Protein AF-Q4N8Z1-F1 (afdb_monomer_lite)

Radius of gyration: 32.5 Å; chains: 1; bounding box: 56×82×86 Å

Organism: Theileria parva (NCBI:txid5875)

Foldseek 3Di:
DDDDDPDDPPPPPDDPDPPVPDPQDWQADDPVNPDPDDDDDDDDPVVNVVSRVPRDRHPDDDDDDDPVVDPVVVCCVPPVVVVVCVVCVVCVCVPCVVVVVVVVVVVVVVVVVVVVCVVVPPD

Sequence (123 aa):
MMIGRNVRFFSVMGRDTADLSSKILKRITPKFTQKPLGSYPFPPEHEMVWKNRRTVLGGYFQQSISPFQLKFVYPVIHQAPARMWAKLSQAFWWVIWPTLMAYVGFLTIKKLDKKYIKRHNYF

InterPro domains:
  IPR036642 Cytochrome b-c1 complex subunit 8 superfamily [SSF81508] (59-120)

Structure (mmCIF, N/CA/C/O backbone):
data_AF-Q4N8Z1-F1
#
_entry.id   AF-Q4N8Z1-F1
#
loop_
_atom_site.group_PDB
_atom_site.id
_atom_site.type_symbol
_atom_site.label_atom_id
_atom_site.label_alt_id
_atom_site.label_comp_id
_atom_site.label_asym_id
_atom_site.label_entity_id
_atom_site.label_seq_id
_atom_site.pdbx_PDB_ins_code
_atom_site.Cartn_x
_atom_site.Cartn_y
_atom_site.Cartn_z
_atom_site.occupancy
_atom_site.B_iso_or_equiv
_atom_site.auth_seq_id
_atom_site.auth_comp_id
_atom_site.auth_asym_id
_atom_site.auth_atom_id
_atom_site.pdbx_PDB_model_num
ATOM 1 N N . MET A 1 1 ? -9.995 52.472 -36.189 1.00 37.78 1 MET A N 1
ATOM 2 C CA . MET A 1 1 ? -9.936 51.919 -34.818 1.00 37.78 1 MET A CA 1
ATOM 3 C C . MET A 1 1 ? -9.479 50.465 -34.918 1.00 37.78 1 MET A C 1
ATOM 5 O O . MET A 1 1 ? -10.282 49.595 -35.217 1.00 37.78 1 MET A O 1
ATOM 9 N N . MET A 1 2 ? -8.168 50.225 -34.827 1.00 38.78 2 MET A N 1
ATOM 10 C CA . MET A 1 2 ? -7.561 48.892 -34.945 1.00 38.78 2 MET A CA 1
ATOM 11 C C . MET A 1 2 ? -7.499 48.240 -33.562 1.00 38.78 2 MET A C 1
ATOM 13 O O . MET A 1 2 ? -6.793 48.727 -32.685 1.00 38.78 2 MET A O 1
ATOM 17 N N . ILE A 1 3 ? -8.227 47.140 -33.370 1.00 43.94 3 ILE A N 1
ATOM 18 C CA . ILE A 1 3 ? -8.103 46.291 -32.181 1.00 43.94 3 ILE A CA 1
ATOM 19 C C . ILE A 1 3 ? -7.122 45.172 -32.534 1.00 43.94 3 ILE A C 1
ATOM 21 O O . ILE A 1 3 ? -7.462 44.224 -33.242 1.00 43.94 3 ILE A O 1
ATOM 25 N N . GLY A 1 4 ? -5.878 45.321 -32.078 1.00 45.16 4 GLY A N 1
ATOM 26 C CA . GLY A 1 4 ? -4.831 44.316 -32.220 1.00 45.16 4 GLY A CA 1
ATOM 27 C C . GLY A 1 4 ? -5.178 43.047 -31.441 1.00 45.16 4 GLY A C 1
ATOM 28 O O . GLY A 1 4 ? -5.265 43.058 -30.214 1.00 45.16 4 GLY A O 1
ATOM 29 N N . ARG A 1 5 ? -5.363 41.931 -32.151 1.00 47.66 5 ARG A N 1
ATOM 30 C CA . ARG A 1 5 ? -5.401 40.596 -31.546 1.00 47.66 5 ARG A CA 1
ATOM 31 C C . ARG A 1 5 ? -3.966 40.143 -31.282 1.00 47.66 5 ARG A C 1
ATOM 33 O O . ARG A 1 5 ? -3.304 39.627 -32.175 1.00 47.66 5 ARG A O 1
ATOM 40 N N . ASN A 1 6 ? -3.512 40.301 -30.041 1.00 52.81 6 ASN A N 1
ATOM 41 C CA . ASN A 1 6 ? -2.349 39.588 -29.514 1.00 52.81 6 ASN A CA 1
ATOM 42 C C . ASN A 1 6 ? -2.670 38.087 -29.459 1.00 52.81 6 ASN A C 1
ATOM 44 O O . ASN A 1 6 ? -3.225 37.577 -28.481 1.00 52.81 6 ASN A O 1
ATOM 48 N N . VAL A 1 7 ? -2.363 37.377 -30.545 1.00 52.38 7 VAL A N 1
ATOM 49 C CA . VAL A 1 7 ? -2.443 35.919 -30.597 1.00 52.38 7 VAL A CA 1
ATOM 50 C C . VAL A 1 7 ? -1.248 35.356 -29.831 1.00 52.38 7 VAL A C 1
ATOM 52 O O . VAL A 1 7 ? -0.091 35.550 -30.183 1.00 52.38 7 VAL A O 1
ATOM 55 N N . ARG A 1 8 ? -1.586 34.693 -28.728 1.00 48.84 8 ARG A N 1
ATOM 56 C CA . ARG A 1 8 ? -0.750 33.935 -27.793 1.00 48.84 8 ARG A CA 1
ATOM 57 C C . ARG A 1 8 ? 0.413 33.196 -28.479 1.00 48.84 8 ARG A C 1
ATOM 59 O O . ARG A 1 8 ? 0.256 32.063 -28.927 1.00 48.84 8 ARG A O 1
ATOM 66 N N . PHE A 1 9 ? 1.603 33.792 -28.441 1.00 49.66 9 PHE A N 1
ATOM 67 C CA . PHE A 1 9 ? 2.864 33.164 -28.865 1.00 49.66 9 PHE A CA 1
ATOM 68 C C . PHE A 1 9 ? 3.279 31.977 -27.964 1.00 49.66 9 PHE A C 1
ATOM 70 O O . PHE A 1 9 ? 4.107 31.154 -28.332 1.00 49.66 9 PHE A O 1
ATOM 77 N N . PHE A 1 10 ? 2.659 31.838 -26.787 1.00 43.69 10 PHE A N 1
ATOM 78 C CA . PHE A 1 10 ? 3.006 30.826 -25.782 1.00 43.69 10 PHE A CA 1
ATOM 79 C C . PHE A 1 10 ? 2.402 29.427 -26.001 1.00 43.69 10 PHE A C 1
ATOM 81 O O . PHE A 1 10 ? 2.609 28.553 -25.165 1.00 43.69 10 PHE A O 1
ATOM 88 N N . SER A 1 11 ? 1.676 29.165 -27.097 1.00 44.56 11 SER A N 1
ATOM 89 C CA . SER A 1 11 ? 1.116 27.817 -27.343 1.00 44.56 11 SER A CA 1
ATOM 90 C C . SER A 1 11 ? 2.048 26.851 -28.091 1.00 44.56 11 SER A C 1
ATOM 92 O O . SER A 1 11 ? 1.722 25.676 -28.221 1.00 44.56 11 SER A O 1
ATOM 94 N N . VAL A 1 12 ? 3.238 27.295 -28.511 1.00 46.84 12 VAL A N 1
ATOM 95 C CA . VAL A 1 12 ? 4.175 26.486 -29.323 1.00 46.84 12 VAL A CA 1
ATOM 96 C C . VAL A 1 12 ? 4.989 25.471 -28.492 1.00 46.84 12 VAL A C 1
ATOM 98 O O . VAL A 1 12 ? 5.738 24.676 -29.041 1.00 46.84 12 VAL A O 1
ATOM 101 N N . MET A 1 13 ? 4.803 25.414 -27.166 1.00 45.00 13 MET A N 1
ATOM 102 C CA . MET A 1 13 ? 5.354 24.340 -26.315 1.00 45.00 13 MET A CA 1
ATOM 103 C C . MET A 1 13 ? 4.299 23.324 -25.842 1.00 45.00 13 MET A C 1
ATOM 105 O O . MET A 1 13 ? 4.518 22.583 -24.882 1.00 45.00 13 MET A O 1
ATOM 109 N N . GLY A 1 14 ? 3.138 23.272 -26.496 1.00 41.12 14 GLY A N 1
ATOM 110 C CA . GLY A 1 14 ? 2.216 22.150 -26.358 1.00 41.12 14 GLY A CA 1
ATOM 111 C C . GLY A 1 14 ? 2.699 20.999 -27.234 1.00 41.12 14 GLY A C 1
ATOM 112 O O . GLY A 1 14 ? 2.697 21.135 -28.449 1.00 41.12 14 GLY A O 1
ATOM 113 N N . ARG A 1 15 ? 3.135 19.899 -26.607 1.00 45.94 15 ARG A N 1
ATOM 114 C CA . ARG A 1 15 ? 3.521 18.629 -27.248 1.00 45.94 15 ARG A CA 1
ATOM 115 C C . ARG A 1 15 ? 2.672 18.314 -28.482 1.00 45.94 15 ARG A C 1
ATOM 117 O O . ARG A 1 15 ? 1.448 18.423 -28.416 1.00 45.94 15 ARG A O 1
ATOM 124 N N . ASP A 1 16 ? 3.346 17.861 -29.534 1.00 42.91 16 ASP A N 1
ATOM 125 C CA . ASP A 1 16 ? 2.762 17.301 -30.748 1.00 42.91 16 ASP A CA 1
ATOM 126 C C . ASP A 1 16 ? 1.492 16.488 -30.446 1.00 42.91 16 ASP A C 1
ATOM 128 O O . ASP A 1 16 ? 1.509 15.485 -29.730 1.00 42.91 16 ASP A O 1
ATOM 132 N N . THR A 1 17 ? 0.374 17.008 -30.951 1.00 44.81 17 THR A N 1
ATOM 133 C CA . THR A 1 17 ? -0.736 16.243 -31.528 1.00 44.81 17 THR A CA 1
ATOM 134 C C . THR A 1 17 ? -1.123 14.946 -30.803 1.00 44.81 17 THR A C 1
ATOM 136 O O . THR A 1 17 ? -0.915 13.834 -31.284 1.00 44.81 17 THR A O 1
ATOM 139 N N . ALA A 1 18 ? -1.873 15.070 -29.706 1.00 50.06 18 ALA A N 1
ATOM 140 C CA . ALA A 1 18 ? -2.859 14.043 -29.368 1.00 50.06 18 ALA A CA 1
ATOM 141 C C . ALA A 1 18 ? -4.039 14.157 -30.353 1.00 50.06 18 ALA A C 1
ATOM 143 O O . ALA A 1 18 ? -5.110 14.655 -30.009 1.00 50.06 18 ALA A O 1
ATOM 144 N N . ASP A 1 19 ? -3.820 13.758 -31.607 1.00 51.06 19 ASP A N 1
ATOM 145 C CA . ASP A 1 19 ? -4.892 13.598 -32.582 1.00 51.06 19 ASP A CA 1
ATOM 146 C C . ASP A 1 19 ? -5.803 12.455 -32.106 1.00 51.06 19 ASP A C 1
ATOM 148 O O . ASP A 1 19 ? -5.473 11.272 -32.231 1.00 51.06 19 ASP A O 1
ATOM 152 N N . LEU A 1 20 ? -6.940 12.811 -31.502 1.00 53.38 20 LEU A N 1
ATOM 153 C CA . LEU A 1 20 ? -7.945 11.878 -30.977 1.00 53.38 20 LEU A CA 1
ATOM 154 C C . LEU A 1 20 ? -8.559 10.994 -32.079 1.00 53.38 20 LEU A C 1
ATOM 156 O O . LEU A 1 20 ? -9.195 9.987 -31.763 1.00 53.38 20 LEU A O 1
ATOM 160 N N . SER A 1 21 ? -8.365 11.347 -33.357 1.00 54.34 21 SER A N 1
ATOM 161 C CA . SER A 1 21 ? -8.792 10.554 -34.513 1.00 54.34 21 SER A CA 1
ATOM 162 C C . SER A 1 21 ? -7.719 9.579 -35.013 1.00 54.34 21 SER A C 1
ATOM 164 O O . SER A 1 21 ? -8.015 8.720 -35.855 1.00 54.34 21 SER A O 1
ATOM 166 N N . SER A 1 22 ? -6.480 9.667 -34.520 1.00 57.12 22 SER A N 1
ATOM 167 C CA . SER A 1 22 ? -5.424 8.747 -34.932 1.00 57.12 22 SER A CA 1
ATOM 168 C C . SER A 1 22 ? -5.726 7.345 -34.385 1.00 57.12 22 SER A C 1
ATOM 170 O O . SER A 1 22 ? -5.637 7.056 -33.190 1.00 57.12 22 SER A O 1
ATOM 172 N N . LYS A 1 23 ? -6.128 6.426 -35.273 1.00 59.94 23 LYS A N 1
ATOM 173 C CA . LYS A 1 23 ? -6.199 4.997 -34.949 1.00 59.94 23 LYS A CA 1
ATOM 174 C C . LYS A 1 23 ? -4.774 4.496 -34.780 1.00 59.94 23 LYS A C 1
ATOM 176 O O . LYS A 1 23 ? -4.161 4.003 -35.724 1.00 59.94 23 LYS A O 1
ATOM 181 N N . ILE A 1 24 ? -4.253 4.624 -33.568 1.00 58.84 24 ILE A N 1
ATOM 182 C CA . ILE A 1 24 ? -2.989 4.021 -33.179 1.00 58.84 24 ILE A CA 1
ATOM 183 C C . ILE A 1 24 ? -3.074 2.523 -33.503 1.00 58.84 24 ILE A C 1
ATOM 185 O O . ILE A 1 24 ? -3.899 1.796 -32.939 1.00 58.84 24 ILE A O 1
ATOM 189 N N . LEU A 1 25 ? -2.245 2.075 -34.449 1.00 58.66 25 LEU A N 1
ATOM 190 C CA . LEU A 1 25 ? -2.181 0.682 -34.878 1.00 58.66 25 LEU A CA 1
ATOM 191 C C . LEU A 1 25 ? -1.881 -0.194 -33.659 1.00 58.66 25 LEU A C 1
ATOM 193 O O . LEU A 1 25 ? -0.800 -0.142 -33.071 1.00 58.66 25 LEU A O 1
ATOM 197 N N . LYS A 1 26 ? -2.866 -0.997 -33.255 1.00 60.25 26 LYS A N 1
ATOM 198 C CA . LYS A 1 26 ? -2.677 -1.991 -32.202 1.00 60.25 26 LYS A CA 1
ATOM 199 C C . LYS A 1 26 ? -1.817 -3.109 -32.778 1.00 60.25 26 LYS A C 1
ATOM 201 O O . LYS A 1 26 ? -2.165 -3.682 -33.807 1.00 60.25 26 LYS A O 1
ATOM 206 N N . ARG A 1 27 ? -0.728 -3.463 -32.096 1.00 61.41 27 ARG A N 1
ATOM 207 C CA . ARG A 1 27 ? 0.104 -4.628 -32.438 1.00 61.41 27 ARG A CA 1
ATOM 208 C C . ARG A 1 27 ? -0.596 -5.925 -32.005 1.00 61.41 27 ARG A C 1
ATOM 210 O O . ARG A 1 27 ? -0.107 -6.642 -31.141 1.00 61.41 27 ARG A O 1
ATOM 217 N N . ILE A 1 28 ? -1.782 -6.181 -32.552 1.00 64.56 28 ILE A N 1
ATOM 218 C CA . ILE A 1 28 ? -2.590 -7.375 -32.282 1.00 64.56 28 ILE A CA 1
ATOM 219 C C . ILE A 1 28 ? -2.693 -8.167 -33.578 1.00 64.56 28 ILE A C 1
ATOM 221 O O . ILE A 1 28 ? -3.004 -7.604 -34.627 1.00 64.56 28 ILE A O 1
ATOM 225 N N . THR A 1 29 ? -2.466 -9.476 -33.497 1.00 65.31 29 THR A N 1
ATOM 226 C CA . THR A 1 29 ? -2.722 -10.372 -34.629 1.00 65.31 29 THR A CA 1
ATOM 227 C C . THR A 1 29 ? -4.233 -10.437 -34.846 1.00 65.31 29 THR A C 1
ATOM 229 O O . THR A 1 29 ? -4.941 -10.842 -33.919 1.00 65.31 29 THR A O 1
ATOM 232 N N . PRO A 1 30 ? -4.772 -10.029 -36.004 1.00 66.94 30 PRO A N 1
ATOM 233 C CA . PRO A 1 30 ? -6.213 -9.948 -36.175 1.00 66.94 30 PRO A CA 1
ATOM 234 C C . PRO A 1 30 ? -6.856 -11.345 -36.188 1.00 66.94 30 PRO A C 1
ATOM 236 O O . PRO A 1 30 ? -6.230 -12.336 -36.559 1.00 66.94 30 PRO A O 1
ATOM 239 N N . LYS A 1 31 ? -8.123 -11.429 -35.757 1.00 64.56 31 LYS A N 1
ATOM 240 C CA . LYS A 1 31 ? -8.836 -12.698 -35.497 1.00 64.56 31 LYS A CA 1
ATOM 241 C C . LYS A 1 31 ? -8.895 -13.628 -36.718 1.00 64.56 31 LYS A C 1
ATOM 243 O O . LYS A 1 31 ? -8.885 -14.837 -36.555 1.00 64.56 31 LYS A O 1
ATOM 248 N N . PHE A 1 32 ? -8.891 -13.079 -37.932 1.00 66.12 32 PHE A N 1
ATOM 249 C CA . PHE A 1 32 ? -8.890 -13.861 -39.174 1.00 66.12 32 PHE A CA 1
ATOM 250 C C . PHE A 1 32 ? -7.550 -14.563 -39.466 1.00 66.12 32 PHE A C 1
ATOM 252 O O . PHE A 1 32 ? -7.515 -15.525 -40.227 1.00 66.12 32 PHE A O 1
ATOM 259 N N . THR A 1 33 ? -6.444 -14.094 -38.876 1.00 64.00 33 THR A N 1
ATOM 260 C CA . THR A 1 33 ? -5.114 -14.726 -38.979 1.00 64.00 33 THR A CA 1
ATOM 261 C C . THR A 1 33 ? -4.887 -15.757 -37.870 1.00 64.00 33 THR A C 1
ATOM 263 O O . THR A 1 33 ? -3.972 -16.569 -37.958 1.00 64.00 33 THR A O 1
ATOM 266 N N . GLN A 1 34 ? -5.727 -15.744 -36.830 1.00 64.56 34 GLN A N 1
ATOM 267 C CA . GLN A 1 34 ? -5.734 -16.725 -35.746 1.00 64.56 34 GLN A CA 1
ATOM 268 C C . GLN A 1 34 ? -6.492 -17.977 -36.220 1.00 64.56 34 GLN A C 1
ATOM 270 O O . GLN A 1 34 ? -7.657 -18.170 -35.883 1.00 64.56 34 GLN A O 1
ATOM 275 N N . LYS A 1 35 ? -5.866 -18.797 -37.072 1.00 60.88 35 LYS A N 1
ATOM 276 C CA . LYS A 1 35 ? -6.425 -20.101 -37.461 1.00 60.88 35 LYS A CA 1
ATOM 277 C C . LYS A 1 35 ? -6.137 -21.121 -36.347 1.00 60.88 35 LYS A C 1
ATOM 279 O O . LYS A 1 35 ? -4.960 -21.341 -36.074 1.00 60.88 35 LYS A O 1
ATOM 284 N N . PRO A 1 36 ? -7.144 -21.763 -35.731 1.00 62.75 36 PRO A N 1
ATOM 285 C CA . PRO A 1 36 ? -6.913 -22.940 -34.903 1.00 62.75 36 PRO A CA 1
ATOM 286 C C . PRO A 1 36 ? -6.762 -24.137 -35.839 1.00 62.75 36 PRO A C 1
ATOM 288 O O . PRO A 1 36 ? -7.752 -24.602 -36.403 1.00 62.75 36 PRO A O 1
ATOM 291 N N . LEU A 1 37 ? -5.538 -24.598 -36.085 1.00 55.06 37 LEU A N 1
ATOM 292 C CA . LEU A 1 37 ? -5.332 -25.787 -36.908 1.00 55.06 37 LEU A CA 1
ATOM 293 C C . LEU A 1 37 ? -4.245 -26.672 -36.311 1.00 55.06 37 LEU A C 1
ATOM 295 O O . LEU A 1 37 ? -3.109 -26.251 -36.107 1.00 55.06 37 LEU A O 1
ATOM 299 N N . GLY A 1 38 ? -4.654 -27.910 -36.036 1.00 62.44 38 GLY A N 1
ATOM 300 C CA . GLY A 1 38 ? -3.779 -29.002 -35.663 1.00 62.44 38 GLY A CA 1
ATOM 301 C C . GLY A 1 38 ? -2.760 -29.324 -36.756 1.00 62.44 38 GLY A C 1
ATOM 302 O O . GLY A 1 38 ? -3.028 -29.177 -37.948 1.00 62.44 38 GLY A O 1
ATOM 303 N N . SER A 1 39 ? -1.626 -29.828 -36.268 1.00 61.81 39 SER A N 1
ATOM 304 C CA . SER A 1 39 ? -0.421 -30.318 -36.950 1.00 61.81 39 SER A CA 1
ATOM 305 C C . SER A 1 39 ? 0.736 -29.315 -37.132 1.00 61.81 39 SER A C 1
ATOM 307 O O . SER A 1 39 ? 0.607 -28.217 -37.660 1.00 61.81 39 SER A O 1
ATOM 309 N N . TYR A 1 40 ? 1.881 -29.773 -36.617 1.00 49.00 40 TYR A N 1
ATOM 310 C CA . TYR A 1 40 ? 3.204 -29.167 -36.399 1.00 49.00 40 TYR A CA 1
ATOM 311 C C . TYR A 1 40 ? 3.972 -28.830 -37.704 1.00 49.00 40 TYR A C 1
ATOM 313 O O . TYR A 1 40 ? 3.660 -29.441 -38.726 1.00 49.00 40 TYR A O 1
ATOM 321 N N . PRO A 1 41 ? 5.008 -27.952 -37.716 1.00 56.00 41 PRO A N 1
ATOM 322 C CA . PRO A 1 41 ? 5.557 -27.113 -36.649 1.00 56.00 41 PRO A CA 1
ATOM 323 C C . PRO A 1 41 ? 5.122 -25.655 -36.839 1.00 56.00 41 PRO A C 1
ATOM 325 O O . PRO A 1 41 ? 5.747 -24.894 -37.574 1.00 56.00 41 PRO A O 1
ATOM 328 N N . PHE A 1 42 ? 4.048 -25.245 -36.170 1.00 55.22 42 PHE A N 1
ATOM 329 C CA . PHE A 1 42 ? 3.656 -23.837 -36.099 1.00 55.22 42 PHE A CA 1
ATOM 330 C C . PHE A 1 42 ? 3.602 -23.396 -34.630 1.00 55.22 42 PHE A C 1
ATOM 332 O O . PHE A 1 42 ? 3.275 -24.217 -33.768 1.00 55.22 42 PHE A O 1
ATOM 339 N N . PRO A 1 43 ? 3.989 -22.141 -34.321 1.00 56.81 43 PRO A N 1
ATOM 340 C CA . PRO A 1 43 ? 4.157 -21.659 -32.957 1.00 56.81 43 PRO A CA 1
ATOM 341 C C . PRO A 1 43 ? 2.886 -21.867 -32.122 1.00 56.81 43 PRO A C 1
ATOM 343 O O . PRO A 1 43 ? 1.785 -21.592 -32.606 1.00 56.81 43 PRO A O 1
ATOM 346 N N . PRO A 1 44 ? 3.033 -22.342 -30.874 1.00 64.31 44 PRO A N 1
ATOM 347 C CA . PRO A 1 44 ? 1.924 -22.771 -30.036 1.00 64.31 44 PRO A CA 1
ATOM 348 C C . PRO A 1 44 ? 0.932 -21.629 -29.810 1.00 64.31 44 PRO A C 1
ATOM 350 O O . PRO A 1 44 ? 1.329 -20.483 -29.599 1.00 64.31 44 PRO A O 1
ATOM 353 N N . GLU A 1 45 ? -0.365 -21.940 -29.787 1.00 62.84 45 GLU A N 1
ATOM 354 C CA . GLU A 1 45 ? -1.457 -20.980 -29.544 1.00 62.84 45 GLU A CA 1
ATOM 355 C C . GLU A 1 45 ? -1.194 -20.095 -28.313 1.00 62.84 45 GLU A C 1
ATOM 357 O O . GLU A 1 45 ? -1.495 -18.899 -28.300 1.00 62.84 45 GLU A O 1
ATOM 362 N N . HIS A 1 46 ? -0.523 -20.661 -27.307 1.00 65.88 46 HIS A N 1
ATOM 363 C CA . HIS A 1 46 ? -0.038 -19.959 -26.126 1.00 65.88 46 HIS A CA 1
ATOM 364 C C . HIS A 1 46 ? 0.827 -18.736 -26.466 1.00 65.88 46 HIS A C 1
ATOM 366 O O . HIS A 1 46 ? 0.620 -17.668 -25.892 1.00 65.88 46 HIS A O 1
ATOM 372 N N . GLU A 1 47 ? 1.758 -18.825 -27.416 1.00 67.88 47 GLU A N 1
ATOM 373 C CA . GLU A 1 47 ? 2.577 -17.681 -27.827 1.00 67.88 47 GLU A CA 1
ATOM 374 C C . GLU A 1 47 ? 1.742 -16.554 -28.438 1.00 67.88 47 GLU A C 1
ATOM 376 O O . GLU A 1 47 ? 2.007 -15.381 -28.164 1.00 67.88 47 GLU A O 1
ATOM 381 N N . MET A 1 48 ? 0.725 -16.881 -29.241 1.00 65.69 48 MET A N 1
ATOM 382 C CA . MET A 1 48 ? -0.174 -15.880 -29.824 1.00 65.69 48 MET A CA 1
ATOM 383 C C . MET A 1 48 ? -1.046 -15.230 -28.745 1.00 65.69 48 MET A C 1
ATOM 385 O O . MET A 1 48 ? -1.233 -14.012 -28.760 1.00 65.69 48 MET A O 1
ATOM 389 N N . VAL A 1 49 ? -1.508 -16.009 -27.761 1.00 71.94 49 VAL A N 1
ATOM 390 C CA . VAL A 1 49 ? -2.228 -15.505 -26.581 1.00 71.94 49 VAL A CA 1
ATOM 391 C C . VAL A 1 49 ? -1.360 -14.523 -25.790 1.00 71.94 49 VAL A C 1
ATOM 393 O O . VAL A 1 49 ? -1.808 -13.418 -25.473 1.00 71.94 49 VAL A O 1
ATOM 396 N N . TRP A 1 50 ? -0.101 -14.869 -25.513 1.00 69.00 50 TRP A N 1
ATOM 397 C CA . TRP A 1 50 ? 0.812 -13.997 -24.769 1.00 69.00 50 TRP A CA 1
ATOM 398 C C . TRP A 1 50 ? 1.220 -12.745 -25.558 1.00 69.00 50 TRP A C 1
ATOM 400 O O . TRP A 1 50 ? 1.320 -11.664 -24.969 1.00 69.00 50 TRP A O 1
ATOM 410 N N . LYS A 1 51 ? 1.398 -12.852 -26.883 1.00 70.44 51 LYS A N 1
ATOM 411 C CA . LYS A 1 51 ? 1.681 -11.710 -27.773 1.00 70.44 51 LYS A CA 1
ATOM 412 C C . LYS A 1 51 ? 0.484 -10.755 -27.872 1.00 70.44 51 LYS A C 1
ATOM 414 O O . LYS A 1 51 ? 0.677 -9.546 -27.788 1.00 70.44 51 LYS A O 1
ATOM 419 N N . ASN A 1 52 ? -0.741 -11.275 -27.966 1.00 69.75 52 ASN A N 1
ATOM 420 C CA . ASN A 1 52 ? -1.961 -10.464 -28.074 1.00 69.75 52 ASN A CA 1
ATOM 421 C C . ASN A 1 52 ? -2.428 -9.872 -26.729 1.00 69.75 52 ASN A C 1
ATOM 423 O O . ASN A 1 52 ? -3.134 -8.865 -26.728 1.00 69.75 52 ASN A O 1
ATOM 427 N N . ARG A 1 53 ? -2.026 -10.447 -25.581 1.00 67.50 53 ARG A N 1
ATOM 428 C CA . ARG A 1 53 ? -2.347 -9.910 -24.242 1.00 67.50 53 ARG A CA 1
ATOM 429 C C . ARG A 1 53 ? -1.680 -8.555 -23.979 1.00 67.50 53 ARG A C 1
ATOM 431 O O . ARG A 1 53 ? -2.220 -7.739 -23.238 1.00 67.50 53 ARG A O 1
ATOM 438 N N . ARG A 1 54 ? -0.515 -8.293 -24.578 1.00 62.69 54 ARG A N 1
ATOM 439 C CA . ARG A 1 54 ? 0.197 -7.015 -24.437 1.00 62.69 54 ARG A CA 1
ATOM 440 C C . ARG A 1 54 ? -0.277 -6.035 -25.506 1.00 62.69 54 ARG A C 1
ATOM 442 O O . ARG A 1 54 ? 0.442 -5.747 -26.460 1.00 62.69 54 ARG A O 1
ATOM 449 N N . THR A 1 55 ? -1.491 -5.512 -25.350 1.00 61.91 55 THR A N 1
ATOM 450 C CA . THR A 1 55 ? -1.991 -4.422 -26.197 1.00 61.91 55 THR A CA 1
ATOM 451 C C . THR A 1 55 ? -1.306 -3.120 -25.799 1.00 61.91 55 THR A C 1
ATOM 453 O O . THR A 1 55 ? -1.858 -2.292 -25.078 1.00 61.91 55 THR A O 1
ATOM 456 N N . VAL A 1 56 ? -0.064 -2.954 -26.234 1.00 58.53 56 VAL A N 1
ATOM 457 C CA . VAL A 1 56 ? 0.627 -1.677 -26.116 1.00 58.53 56 VAL A CA 1
ATOM 458 C C . VAL A 1 56 ? -0.015 -0.742 -27.136 1.00 58.53 56 VAL A C 1
ATOM 460 O O . VAL A 1 56 ? -0.009 -1.031 -28.335 1.00 58.53 56 VAL A O 1
ATOM 463 N N . LEU A 1 57 ? -0.632 0.342 -26.661 1.00 56.59 57 LEU A N 1
ATOM 464 C CA . LEU A 1 57 ? -1.048 1.438 -27.531 1.00 56.59 57 LEU A CA 1
ATOM 465 C C . LEU A 1 57 ? 0.224 1.910 -28.253 1.00 56.59 57 LEU A C 1
ATOM 467 O O . LEU A 1 57 ? 1.211 2.249 -27.601 1.00 56.59 57 LEU A O 1
ATOM 471 N N . GLY A 1 58 ? 0.248 1.816 -29.583 1.00 55.69 58 GLY A N 1
ATOM 472 C CA . GLY A 1 58 ? 1.373 2.266 -30.406 1.00 55.69 58 GLY A CA 1
ATOM 473 C C . GLY A 1 58 ? 1.899 3.635 -29.958 1.00 55.69 58 GLY A C 1
ATOM 474 O O . GLY A 1 58 ? 1.127 4.535 -29.639 1.00 55.69 58 GLY A O 1
ATOM 475 N N . GLY A 1 59 ? 3.224 3.747 -29.860 1.00 63.06 59 GLY A N 1
ATOM 476 C CA . GLY A 1 59 ? 3.916 4.908 -29.289 1.00 63.06 59 GLY A CA 1
ATOM 477 C C . GLY A 1 59 ? 4.336 4.758 -27.819 1.00 63.06 59 GLY A C 1
ATOM 478 O O . GLY A 1 59 ? 5.147 5.549 -27.347 1.00 63.06 59 GLY A O 1
ATOM 479 N N . TYR A 1 60 ? 3.865 3.739 -27.090 1.00 66.50 60 TYR A N 1
ATOM 480 C CA . TYR A 1 60 ? 4.343 3.468 -25.730 1.00 66.50 60 TYR A CA 1
ATOM 481 C C . TYR A 1 60 ? 5.617 2.610 -25.742 1.00 66.50 60 TYR A C 1
ATOM 483 O O . TYR A 1 60 ? 5.590 1.415 -26.046 1.00 66.50 60 TYR A O 1
ATOM 491 N N . PHE A 1 61 ? 6.743 3.228 -25.386 1.00 76.31 61 PHE A N 1
ATOM 492 C CA . PHE A 1 61 ? 8.021 2.551 -25.186 1.00 76.31 61 PHE A CA 1
ATOM 493 C C . PHE A 1 61 ? 8.217 2.237 -23.702 1.00 76.31 61 PHE A C 1
ATOM 495 O O . PHE A 1 61 ? 8.345 3.140 -22.878 1.00 76.31 61 PHE A O 1
ATOM 502 N N . GLN A 1 62 ? 8.263 0.949 -23.357 1.00 76.31 62 GLN A N 1
ATOM 503 C CA . GLN A 1 62 ? 8.563 0.498 -22.001 1.00 76.31 62 GLN A CA 1
ATOM 504 C C . GLN A 1 62 ? 10.050 0.163 -21.894 1.00 76.31 62 GLN A C 1
ATOM 506 O O . GLN A 1 62 ? 10.513 -0.816 -22.476 1.00 76.31 62 GLN A O 1
ATOM 511 N N . GLN A 1 63 ? 10.797 0.970 -21.145 1.00 84.50 63 GLN A N 1
ATOM 512 C CA . GLN A 1 63 ? 12.186 0.676 -20.802 1.00 84.50 63 GLN A CA 1
ATOM 513 C C . GLN A 1 63 ? 12.236 0.002 -19.430 1.00 84.50 63 GLN A C 1
ATOM 515 O O . GLN A 1 63 ? 11.607 0.459 -18.477 1.00 84.50 63 GLN A O 1
ATOM 520 N N . SER A 1 64 ? 12.988 -1.089 -19.328 1.00 86.31 64 SER A N 1
ATOM 521 C CA . SER A 1 64 ? 13.247 -1.781 -18.067 1.00 86.31 64 SER A CA 1
ATOM 522 C C . SER A 1 64 ? 14.739 -2.035 -17.927 1.00 86.31 64 SER A C 1
ATOM 524 O O . SER A 1 64 ? 15.373 -2.515 -18.864 1.00 86.31 64 SER A O 1
ATOM 526 N N . ILE A 1 65 ? 15.283 -1.741 -16.752 1.00 89.81 65 ILE A N 1
ATOM 527 C CA . ILE A 1 65 ? 16.679 -2.009 -16.397 1.00 89.81 65 ILE A CA 1
ATOM 528 C C . ILE A 1 65 ? 16.726 -3.338 -15.638 1.00 89.81 65 ILE A C 1
ATOM 530 O O . ILE A 1 65 ? 15.802 -3.651 -14.883 1.00 89.81 65 ILE A O 1
ATOM 534 N N . SER A 1 66 ? 17.785 -4.126 -15.840 1.00 90.69 66 SER A N 1
ATOM 535 C CA . SER A 1 66 ? 17.957 -5.395 -15.128 1.00 90.69 66 SER A CA 1
ATOM 536 C C . SER A 1 66 ? 18.009 -5.164 -13.612 1.00 90.69 66 SER A C 1
ATOM 538 O O . SER A 1 66 ? 18.726 -4.266 -13.162 1.00 90.69 66 SER A O 1
ATOM 540 N N . PRO A 1 67 ? 17.315 -5.975 -12.793 1.00 85.94 67 PRO A N 1
ATOM 541 C CA . PRO A 1 67 ? 17.300 -5.797 -11.342 1.00 85.94 67 PRO A CA 1
ATOM 542 C C . PRO A 1 67 ? 18.692 -5.921 -10.711 1.00 85.94 67 PRO A C 1
ATOM 544 O O . PRO A 1 67 ? 1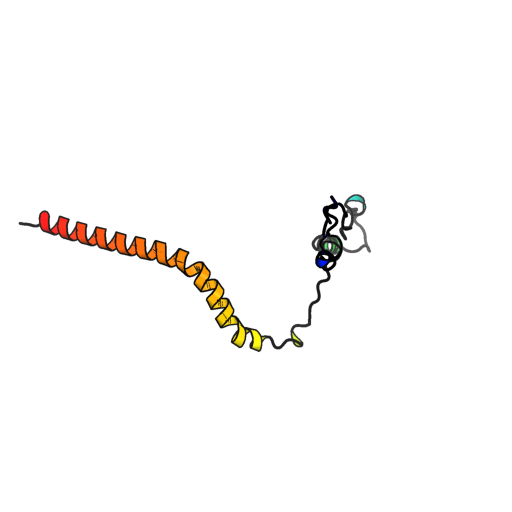8.964 -5.260 -9.714 1.00 85.94 67 PRO A O 1
ATOM 547 N N . PHE A 1 68 ? 19.601 -6.687 -11.323 1.00 90.62 68 PHE A N 1
ATOM 548 C CA . PHE A 1 68 ? 20.986 -6.832 -10.858 1.00 90.62 68 PHE A CA 1
ATOM 549 C C . PHE A 1 68 ? 21.830 -5.562 -11.030 1.00 90.62 68 PHE A 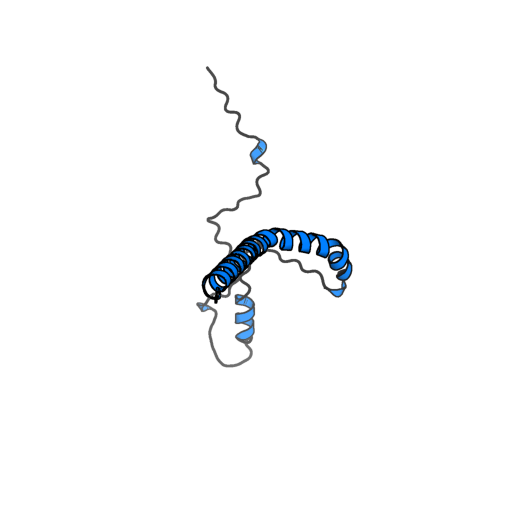C 1
ATOM 551 O O . PHE A 1 68 ? 22.889 -5.442 -10.426 1.00 90.62 68 PHE A O 1
ATOM 558 N N . GLN A 1 69 ? 21.368 -4.606 -11.841 1.00 90.25 69 GLN A N 1
ATOM 559 C CA . GLN A 1 69 ? 22.036 -3.321 -12.057 1.00 90.25 69 GLN A CA 1
ATOM 560 C C . GLN A 1 69 ? 21.507 -2.221 -11.121 1.00 90.25 69 GLN A C 1
ATOM 562 O O . GLN A 1 69 ? 22.078 -1.132 -11.060 1.00 90.25 69 GLN A O 1
ATOM 567 N N . LEU A 1 70 ? 20.412 -2.473 -10.394 1.00 87.56 70 LEU A N 1
ATOM 568 C CA . LEU A 1 70 ? 19.730 -1.470 -9.579 1.00 87.56 70 LEU A CA 1
ATOM 569 C C . LEU A 1 70 ? 20.168 -1.546 -8.112 1.00 87.56 70 LEU A C 1
ATOM 571 O O . LEU A 1 70 ? 20.210 -2.611 -7.500 1.00 87.56 70 LEU A O 1
ATOM 575 N N . LYS A 1 71 ? 20.389 -0.382 -7.491 1.00 88.75 71 LYS A N 1
ATOM 576 C CA . LYS A 1 71 ? 20.586 -0.261 -6.036 1.00 88.75 71 LYS A CA 1
ATOM 577 C C . LYS A 1 71 ? 19.240 -0.349 -5.310 1.00 88.75 71 LYS A C 1
ATOM 579 O O . LYS A 1 71 ? 18.750 0.661 -4.817 1.00 88.75 71 LYS A O 1
ATOM 584 N N . PHE A 1 72 ? 18.620 -1.529 -5.269 1.00 85.19 72 PHE A N 1
ATOM 585 C CA . PHE A 1 72 ? 17.230 -1.689 -4.809 1.00 85.19 72 PHE A CA 1
ATOM 586 C C . PHE A 1 72 ? 16.988 -1.281 -3.342 1.00 85.19 72 PHE A C 1
ATOM 588 O O . PHE A 1 72 ? 15.913 -0.784 -3.018 1.00 85.19 72 PHE A O 1
ATOM 595 N N . VAL A 1 73 ? 17.982 -1.444 -2.463 1.00 90.75 73 VAL A N 1
ATOM 596 C CA . VAL A 1 73 ? 17.851 -1.168 -1.018 1.00 90.75 73 VAL A CA 1
ATOM 597 C C . VAL A 1 73 ? 17.743 0.330 -0.722 1.00 90.75 73 VAL A C 1
ATOM 599 O O . VAL A 1 73 ? 16.959 0.758 0.122 1.00 90.75 73 VAL A O 1
ATOM 602 N N . TYR A 1 74 ? 18.509 1.151 -1.439 1.00 89.06 74 TYR A N 1
ATOM 603 C CA . TYR A 1 74 ? 18.604 2.588 -1.189 1.00 89.06 74 TYR A CA 1
ATOM 604 C C . TYR A 1 74 ? 17.264 3.351 -1.296 1.00 89.06 74 TYR A C 1
ATOM 606 O O . TYR A 1 74 ? 16.920 4.070 -0.354 1.00 89.06 74 TYR A O 1
ATOM 614 N N . PRO A 1 75 ? 16.453 3.202 -2.368 1.00 88.00 75 PRO A N 1
ATOM 615 C CA . PRO A 1 75 ? 15.158 3.870 -2.460 1.00 88.00 75 PRO A CA 1
ATOM 616 C C . PRO A 1 75 ? 14.159 3.353 -1.421 1.00 88.00 75 PRO A C 1
ATOM 618 O O . PRO A 1 75 ? 13.286 4.113 -1.011 1.00 88.00 75 PRO A O 1
ATOM 621 N N . VAL A 1 76 ? 14.286 2.106 -0.956 1.00 90.31 76 VAL A N 1
ATOM 622 C CA . VAL A 1 76 ? 13.442 1.596 0.133 1.00 90.31 76 VAL A CA 1
ATOM 623 C C . VAL A 1 76 ? 13.740 2.367 1.414 1.00 90.31 76 VAL A C 1
ATOM 625 O O . VAL A 1 76 ? 12.831 2.931 2.003 1.00 90.31 76 VAL A O 1
ATOM 628 N N . ILE A 1 77 ? 15.003 2.494 1.811 1.00 92.75 77 ILE A N 1
ATOM 629 C CA . ILE A 1 77 ? 15.340 3.167 3.074 1.00 92.75 77 ILE A CA 1
ATOM 630 C C . ILE A 1 77 ? 15.068 4.675 2.995 1.00 92.75 77 ILE A C 1
ATOM 632 O O . ILE A 1 77 ? 14.446 5.241 3.890 1.00 92.75 77 ILE A O 1
ATOM 636 N N . HIS A 1 78 ? 15.497 5.334 1.917 1.00 91.62 78 HIS A N 1
ATOM 637 C CA . HIS A 1 78 ? 15.397 6.790 1.819 1.00 91.62 78 HIS A CA 1
ATOM 638 C C . HIS A 1 78 ? 13.980 7.262 1.454 1.00 91.62 78 HIS A C 1
ATOM 640 O O . HIS A 1 78 ? 13.516 8.285 1.961 1.00 91.62 78 HIS A O 1
ATOM 646 N N . GLN A 1 79 ? 13.278 6.573 0.548 1.00 92.75 79 GLN A N 1
ATOM 647 C CA . GLN A 1 79 ? 12.007 7.070 0.004 1.00 92.75 79 GLN A CA 1
ATOM 648 C C . GLN A 1 79 ? 10.780 6.393 0.616 1.00 92.75 79 GLN A C 1
ATOM 650 O O . GLN A 1 79 ? 9.702 6.995 0.583 1.00 92.75 79 GLN A O 1
ATOM 655 N N . ALA A 1 80 ? 10.891 5.177 1.173 1.00 94.06 80 ALA A N 1
ATOM 656 C CA . ALA A 1 80 ? 9.720 4.507 1.742 1.00 94.06 80 ALA A CA 1
ATOM 657 C C . ALA A 1 80 ? 9.088 5.278 2.907 1.00 94.06 80 ALA A C 1
ATOM 659 O O . ALA A 1 80 ? 7.866 5.395 2.875 1.00 94.06 80 ALA A O 1
ATOM 660 N N . PRO A 1 81 ? 9.827 5.879 3.865 1.00 95.19 81 PRO A N 1
ATOM 661 C CA . PRO A 1 81 ? 9.198 6.617 4.963 1.00 95.19 81 PRO A CA 1
ATOM 662 C C . PRO A 1 81 ? 8.314 7.767 4.466 1.00 95.19 81 PRO A C 1
ATOM 664 O O . PRO A 1 81 ? 7.162 7.893 4.875 1.00 95.19 81 PRO A O 1
ATOM 667 N N . ALA A 1 82 ? 8.807 8.550 3.502 1.00 94.00 82 ALA A N 1
ATOM 668 C CA . ALA A 1 82 ? 8.053 9.652 2.909 1.00 94.00 82 ALA A CA 1
ATOM 669 C C . ALA A 1 82 ? 6.819 9.159 2.131 1.00 94.00 82 ALA A C 1
ATOM 671 O O . ALA A 1 82 ? 5.732 9.730 2.244 1.00 94.00 82 ALA A O 1
ATOM 672 N N . ARG A 1 83 ? 6.956 8.068 1.365 1.00 92.81 83 ARG A N 1
ATOM 673 C CA . ARG A 1 83 ? 5.834 7.464 0.626 1.00 92.81 83 ARG A CA 1
ATOM 674 C C . ARG A 1 83 ? 4.792 6.858 1.564 1.00 92.81 83 ARG A C 1
ATOM 676 O O . ARG A 1 83 ? 3.599 7.019 1.319 1.00 92.81 83 ARG A O 1
ATOM 683 N N . MET A 1 84 ? 5.229 6.189 2.629 1.00 94.19 84 MET A N 1
ATOM 684 C CA . MET A 1 84 ? 4.352 5.638 3.660 1.00 94.19 84 MET A CA 1
ATOM 685 C C . MET A 1 84 ? 3.589 6.754 4.357 1.00 94.19 84 MET A C 1
ATOM 687 O O . MET A 1 84 ? 2.369 6.667 4.449 1.00 94.19 84 MET A O 1
ATOM 691 N N . TRP A 1 85 ? 4.267 7.832 4.756 1.00 93.69 85 TRP A N 1
ATOM 692 C CA . TRP A 1 85 ? 3.611 8.993 5.351 1.00 93.69 85 TRP A CA 1
ATOM 693 C C . TRP A 1 85 ? 2.542 9.583 4.431 1.00 93.69 85 TRP A C 1
ATOM 695 O O . TRP 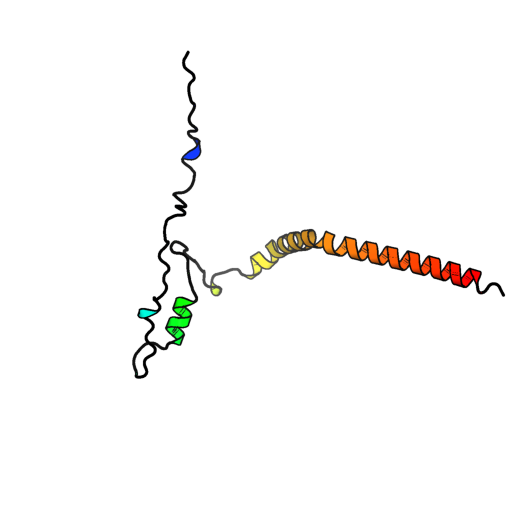A 1 85 ? 1.415 9.782 4.869 1.00 93.69 85 TRP A O 1
ATOM 705 N N . ALA A 1 86 ? 2.849 9.797 3.148 1.00 91.81 86 ALA A N 1
ATOM 706 C CA . ALA A 1 86 ? 1.892 10.348 2.187 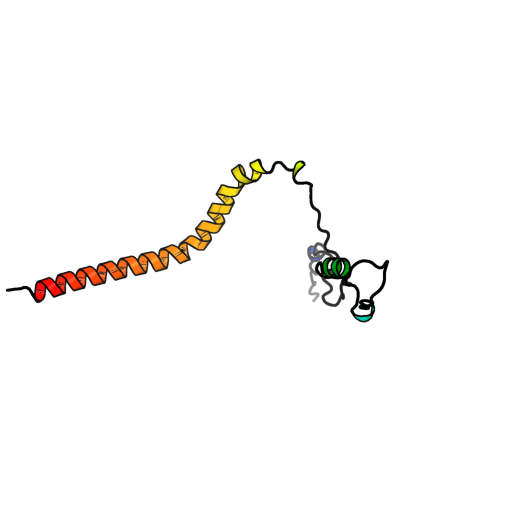1.00 91.81 86 ALA A CA 1
ATOM 707 C C . ALA A 1 86 ? 0.639 9.469 2.006 1.00 91.81 86 ALA A C 1
ATOM 709 O O . ALA A 1 86 ? -0.462 9.983 1.825 1.00 91.81 86 ALA A O 1
ATOM 710 N N . LYS A 1 87 ? 0.790 8.140 2.054 1.00 90.50 87 LYS A N 1
ATOM 711 C CA . LYS A 1 87 ? -0.341 7.207 1.937 1.00 90.50 87 LYS A CA 1
ATOM 712 C C . LYS A 1 87 ? -1.132 7.083 3.238 1.00 90.50 87 LYS A C 1
ATOM 714 O O . LYS A 1 87 ? -2.360 7.083 3.200 1.00 90.50 87 LYS A O 1
ATOM 719 N N . LEU A 1 88 ? -0.442 7.007 4.374 1.00 92.56 88 LEU A N 1
ATOM 720 C CA . LEU A 1 88 ? -1.070 6.889 5.689 1.00 92.56 88 LEU A CA 1
ATOM 721 C C . LEU A 1 88 ? -1.806 8.172 6.073 1.00 92.56 88 LEU A C 1
ATOM 723 O O . LEU A 1 88 ? -2.927 8.088 6.561 1.00 92.56 88 LEU A O 1
ATOM 727 N N . SER A 1 89 ? -1.238 9.346 5.794 1.00 91.25 89 SER A N 1
ATOM 728 C CA . SER A 1 89 ? -1.880 10.633 6.086 1.00 91.25 89 SER A CA 1
ATOM 729 C C . SER A 1 89 ? -3.151 10.851 5.261 1.00 91.25 89 SER A C 1
ATOM 731 O O . SER A 1 89 ? -4.128 11.388 5.773 1.00 91.25 89 SER A O 1
ATOM 733 N N . GLN A 1 90 ? -3.190 10.366 4.017 1.00 90.69 90 GLN A N 1
ATOM 734 C CA . GLN A 1 90 ? -4.397 10.406 3.192 1.00 90.69 90 GLN A CA 1
ATOM 735 C C . GLN A 1 90 ? -5.509 9.496 3.746 1.00 90.69 90 GLN A C 1
ATOM 737 O O . GLN A 1 90 ? -6.682 9.870 3.739 1.00 90.69 90 GLN A O 1
ATOM 742 N N . ALA A 1 91 ? -5.155 8.301 4.226 1.00 89.00 91 ALA A N 1
ATOM 743 C CA . ALA A 1 91 ? -6.113 7.346 4.789 1.00 89.00 91 ALA A CA 1
ATOM 744 C C . ALA A 1 91 ? -6.519 7.671 6.240 1.00 89.00 91 ALA A C 1
ATOM 746 O O . ALA A 1 91 ? -7.554 7.201 6.711 1.00 89.00 91 ALA A O 1
ATOM 747 N N . PHE A 1 92 ? -5.730 8.490 6.935 1.00 91.94 92 PHE A N 1
ATOM 748 C CA . PHE A 1 92 ? -5.870 8.825 8.352 1.00 91.94 92 PHE A CA 1
ATOM 749 C C . PHE A 1 92 ? -7.285 9.274 8.728 1.00 91.94 92 PHE A C 1
ATOM 751 O O . PHE A 1 92 ? -7.875 8.746 9.672 1.00 91.94 92 PHE A O 1
ATOM 758 N N . TRP A 1 93 ? -7.868 10.201 7.959 1.00 86.75 93 TRP A N 1
ATOM 759 C CA . TRP A 1 93 ? -9.171 10.774 8.304 1.00 86.75 93 TRP A CA 1
ATOM 760 C C . TRP A 1 93 ? -10.329 9.792 8.194 1.00 86.75 93 TRP A C 1
ATOM 762 O O . TRP A 1 93 ? -11.241 9.825 9.019 1.00 86.75 93 TRP A O 1
ATOM 772 N N . TRP A 1 94 ? -10.253 8.871 7.238 1.00 91.69 94 TRP A N 1
ATOM 773 C CA . TRP A 1 94 ? -11.259 7.829 7.060 1.00 91.69 94 TRP A CA 1
ATOM 774 C C . TRP A 1 94 ? -11.250 6.797 8.186 1.00 91.69 94 TRP A C 1
ATOM 776 O O . TRP A 1 94 ? -12.257 6.137 8.407 1.00 91.69 94 TRP A O 1
ATOM 786 N N . VAL A 1 95 ? -10.141 6.673 8.917 1.00 93.38 95 VAL A N 1
ATOM 787 C CA . VAL A 1 95 ? -10.018 5.747 10.049 1.00 93.38 95 VAL A CA 1
ATOM 788 C C . VAL A 1 95 ? -10.342 6.444 11.367 1.00 93.38 95 VAL A C 1
ATOM 790 O O . VAL A 1 95 ? -11.093 5.912 12.186 1.00 93.38 95 VAL A O 1
ATOM 793 N N . ILE A 1 96 ? -9.812 7.645 11.587 1.00 94.06 96 ILE A N 1
ATOM 794 C CA . ILE A 1 96 ? -9.964 8.339 12.872 1.00 94.06 96 ILE A CA 1
ATOM 795 C C . ILE A 1 96 ? -11.373 8.840 13.097 1.00 94.06 96 ILE A C 1
ATOM 797 O O . ILE A 1 96 ? -11.877 8.743 14.211 1.00 94.06 96 ILE A O 1
ATOM 801 N N . TRP A 1 97 ? -12.036 9.340 12.059 1.00 92.75 97 TRP A N 1
ATOM 802 C CA . TRP A 1 97 ? -13.370 9.890 12.245 1.00 92.75 97 TRP A CA 1
ATOM 803 C C . TRP A 1 97 ? -14.396 8.827 12.683 1.00 92.75 97 TRP A C 1
ATOM 805 O O . TRP A 1 97 ? -15.037 9.023 13.721 1.00 92.75 97 TRP A O 1
ATOM 815 N N . PRO A 1 98 ? -14.519 7.662 12.011 1.00 96.31 98 PRO A N 1
ATOM 816 C CA . PRO A 1 98 ? -15.438 6.616 12.457 1.00 96.31 98 PRO A CA 1
ATOM 817 C C . PRO A 1 98 ? -15.052 6.013 13.808 1.00 96.31 98 PRO A C 1
ATOM 819 O O . PRO A 1 98 ? -15.931 5.746 14.626 1.00 96.31 98 PRO A O 1
ATOM 822 N N . THR A 1 99 ? -13.756 5.816 14.073 1.00 96.31 99 THR A N 1
ATOM 823 C CA . THR A 1 99 ? -13.307 5.245 15.353 1.00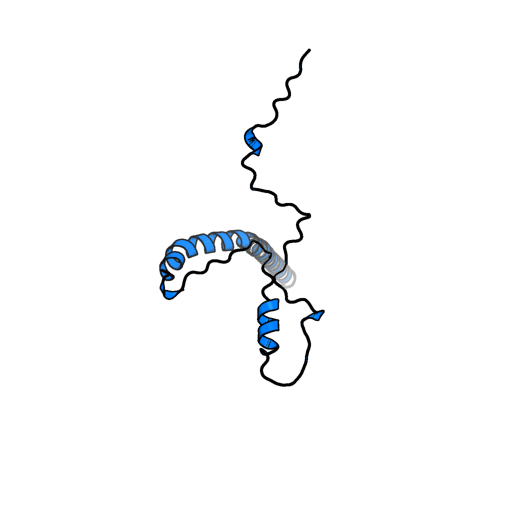 96.31 99 THR A CA 1
ATOM 824 C C . THR A 1 99 ? -13.581 6.186 16.520 1.00 96.31 99 THR A C 1
ATOM 826 O O . THR A 1 99 ? -14.070 5.736 17.556 1.00 96.31 99 THR A O 1
ATOM 829 N N . LEU A 1 100 ? -13.357 7.491 16.343 1.00 97.31 100 LEU A N 1
ATOM 830 C CA . LEU A 1 100 ? -13.687 8.505 17.341 1.00 97.31 100 LEU A CA 1
ATOM 831 C C . LEU A 1 100 ? -15.195 8.532 17.622 1.00 97.31 100 LEU A C 1
ATOM 833 O O . LEU A 1 100 ? -15.605 8.507 18.783 1.00 97.31 100 LEU A O 1
ATOM 837 N N . MET A 1 101 ? -16.020 8.534 16.573 1.00 96.81 101 MET A N 1
ATOM 838 C CA . MET A 1 101 ? -17.479 8.533 16.713 1.00 96.81 101 MET A CA 1
ATOM 839 C C . MET A 1 101 ? -17.990 7.279 17.422 1.00 96.81 101 MET A C 1
ATOM 841 O O . MET A 1 101 ? -18.794 7.382 18.351 1.00 96.81 101 MET A O 1
ATOM 845 N N . ALA A 1 102 ? -17.480 6.105 17.048 1.00 97.38 102 ALA A N 1
ATOM 846 C CA . ALA A 1 102 ? -17.806 4.853 17.719 1.00 97.38 102 ALA A CA 1
ATOM 847 C C . ALA A 1 102 ? -17.395 4.889 19.199 1.00 97.38 102 ALA A C 1
ATOM 849 O O . ALA A 1 102 ? -18.194 4.550 20.071 1.00 97.38 102 ALA A O 1
ATOM 850 N N . TYR A 1 103 ? -16.180 5.355 19.502 1.00 97.81 103 TYR A N 1
ATOM 851 C CA . TYR A 1 103 ? -15.679 5.454 20.873 1.00 97.81 103 TYR A CA 1
ATOM 852 C C . TYR A 1 103 ? -16.561 6.355 21.747 1.00 97.81 103 TYR A C 1
ATOM 854 O O . TYR A 1 103 ? -16.961 5.958 22.846 1.00 97.81 103 TYR A O 1
ATOM 862 N N . VAL A 1 104 ? -16.929 7.538 21.245 1.00 97.81 104 VAL A N 1
ATOM 863 C CA . VAL A 1 104 ? -17.842 8.450 21.947 1.00 97.81 104 VAL A CA 1
ATOM 864 C C . VAL A 1 104 ? -19.217 7.803 22.139 1.00 97.81 104 VAL A C 1
ATOM 866 O O . VAL A 1 104 ? -19.750 7.851 23.248 1.00 97.81 104 VAL A O 1
ATOM 869 N N . GLY A 1 105 ? -19.758 7.140 21.113 1.00 97.56 105 GLY A N 1
ATOM 870 C CA . GLY A 1 105 ? -21.027 6.410 21.199 1.00 97.56 105 GLY A CA 1
ATOM 871 C C . GLY A 1 105 ? -21.025 5.310 22.268 1.00 97.56 105 GLY A C 1
ATOM 872 O O . GLY A 1 105 ? -21.956 5.204 23.064 1.00 97.56 105 GLY A O 1
ATOM 873 N N . PHE A 1 106 ? -19.953 4.526 22.376 1.00 97.81 106 PHE A N 1
ATOM 874 C CA . PHE A 1 106 ? -19.852 3.511 23.429 1.00 97.81 106 PHE A CA 1
ATOM 875 C C . PHE A 1 106 ? -19.761 4.125 24.832 1.00 97.81 106 PHE A C 1
ATOM 877 O O . PHE A 1 106 ? -20.335 3.586 25.783 1.00 97.81 106 PHE A O 1
ATOM 884 N N . LEU A 1 107 ? -19.074 5.260 24.987 1.00 97.38 107 LEU A N 1
ATOM 885 C CA . LEU A 1 107 ? -19.001 5.958 26.272 1.00 97.38 107 LEU A CA 1
ATOM 886 C C . LEU A 1 107 ? -20.354 6.528 26.706 1.00 97.38 107 LEU A C 1
ATOM 888 O O . LEU A 1 107 ? -20.674 6.484 27.898 1.00 97.38 107 LEU A O 1
ATOM 892 N N . THR A 1 108 ? -21.152 7.058 25.778 1.00 97.25 108 THR A N 1
ATOM 893 C CA . THR A 1 108 ? -22.487 7.580 26.106 1.00 97.25 108 THR A CA 1
ATOM 894 C C . THR A 1 108 ? -23.427 6.456 26.530 1.00 97.25 108 THR A C 1
ATOM 896 O O . THR A 1 108 ? -24.083 6.595 27.564 1.00 97.25 108 THR A O 1
ATOM 899 N N . ILE A 1 109 ? -23.414 5.316 25.829 1.00 97.25 109 ILE A N 1
ATOM 900 C CA . ILE A 1 109 ? -24.199 4.127 26.197 1.00 97.25 109 ILE A CA 1
ATOM 901 C C . ILE A 1 109 ? -23.824 3.649 27.604 1.00 97.25 109 ILE A C 1
ATOM 903 O O . ILE A 1 109 ? -24.702 3.507 28.451 1.00 97.25 109 ILE A O 1
ATOM 907 N N . LYS A 1 110 ? -22.527 3.501 27.907 1.00 96.88 110 LYS A N 1
ATOM 908 C CA . LYS A 1 110 ? -22.066 3.092 29.249 1.00 96.88 110 LYS A CA 1
ATOM 909 C C . LYS A 1 110 ? -22.505 4.059 30.351 1.00 96.88 110 LYS A C 1
ATOM 911 O O . LYS A 1 110 ? -22.858 3.633 31.450 1.00 96.88 110 LYS A O 1
ATOM 916 N N . LYS A 1 111 ? -22.489 5.371 30.086 1.00 96.25 111 LYS A N 1
ATOM 917 C CA . LYS A 1 111 ? -22.964 6.381 31.050 1.00 96.25 111 LYS A CA 1
ATOM 918 C C . LYS A 1 111 ? -24.473 6.278 31.283 1.00 96.25 111 LYS A C 1
ATOM 920 O O . LYS A 1 111 ? -24.914 6.410 32.426 1.00 96.25 111 LYS A O 1
ATOM 925 N N . LEU A 1 112 ? -25.250 6.058 30.223 1.00 96.19 112 LEU A N 1
ATOM 926 C CA . LEU A 1 112 ? -26.701 5.885 30.308 1.00 96.19 112 LEU A CA 1
ATOM 927 C C . LEU A 1 112 ? -27.071 4.608 31.055 1.00 96.19 112 LEU A C 1
ATOM 929 O O . LEU A 1 112 ? -27.913 4.670 31.947 1.00 96.19 112 LEU A O 1
ATOM 933 N N . ASP A 1 113 ? -26.395 3.504 30.752 1.00 95.62 113 ASP A N 1
ATOM 934 C CA . ASP A 1 113 ? -26.574 2.218 31.421 1.00 95.62 113 ASP A CA 1
ATOM 935 C C . ASP A 1 113 ? -26.276 2.328 32.923 1.00 95.62 113 ASP A C 1
ATOM 937 O O . ASP A 1 113 ? -27.137 2.061 33.760 1.00 95.62 113 ASP A O 1
ATOM 941 N N . LYS A 1 114 ? -25.126 2.911 33.291 1.00 94.69 114 LYS A N 1
ATOM 942 C CA . LYS A 1 114 ? -24.791 3.180 34.699 1.00 94.69 114 LYS A CA 1
ATOM 943 C C . LYS A 1 114 ? -25.851 4.039 35.397 1.00 94.69 114 LYS A C 1
ATOM 945 O O . LYS A 1 114 ? -26.185 3.787 36.553 1.00 94.69 114 LYS A O 1
ATOM 950 N N . LYS A 1 115 ? -26.397 5.055 34.716 1.00 93.50 115 LYS A N 1
ATOM 951 C CA . LYS A 1 115 ? -27.485 5.898 35.247 1.00 93.50 115 LYS A CA 1
ATOM 952 C C . LYS A 1 115 ? -28.805 5.126 35.363 1.00 93.50 115 LYS A C 1
ATOM 954 O O . LYS A 1 115 ? -29.579 5.396 36.279 1.00 93.50 115 LYS A O 1
ATOM 959 N N . TYR A 1 116 ? -29.087 4.207 34.445 1.00 92.38 116 TYR A N 1
ATOM 960 C CA . TYR A 1 116 ? -30.275 3.359 34.458 1.00 92.38 116 TYR A CA 1
ATOM 961 C C . TYR A 1 116 ? -30.231 2.350 35.609 1.00 92.38 116 TYR A C 1
ATOM 963 O O . TYR A 1 116 ? -31.150 2.360 36.428 1.00 92.38 116 TYR A O 1
ATOM 971 N N . ILE A 1 117 ? -29.132 1.600 35.742 1.00 92.50 117 ILE A N 1
ATOM 972 C CA . ILE A 1 117 ? -28.884 0.661 36.846 1.00 92.50 117 ILE A CA 1
ATOM 973 C C . ILE A 1 117 ? -28.990 1.385 38.184 1.00 92.50 117 ILE A C 1
ATOM 975 O O . ILE A 1 117 ? -29.716 0.938 39.065 1.00 92.50 117 ILE A O 1
ATOM 979 N N . LYS A 1 118 ? -28.333 2.548 38.316 1.00 90.06 118 LYS A N 1
ATOM 980 C CA . LYS A 1 118 ? -28.407 3.341 39.548 1.00 90.06 118 LYS A CA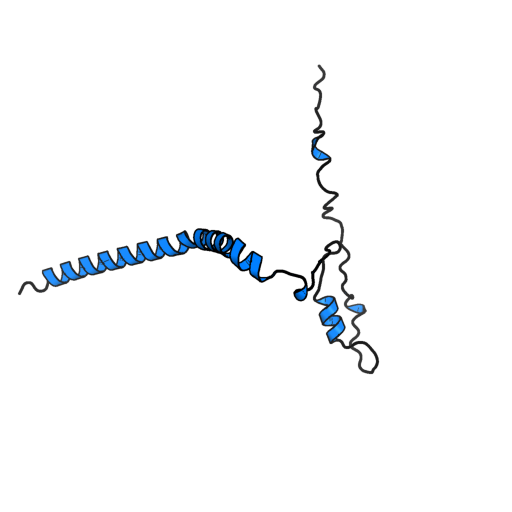 1
ATOM 981 C C . LYS A 1 118 ? -29.856 3.674 39.909 1.00 90.06 118 LYS A C 1
ATOM 983 O O . LYS A 1 118 ? -30.183 3.613 41.076 1.00 90.06 118 LYS A O 1
ATOM 988 N N . ARG A 1 119 ? -30.710 4.003 38.927 1.00 87.94 119 ARG A N 1
ATOM 989 C CA . ARG A 1 119 ? -32.135 4.322 39.144 1.00 87.94 119 ARG A CA 1
ATOM 990 C C . ARG A 1 119 ? -33.006 3.121 39.508 1.00 87.94 119 ARG A C 1
ATOM 992 O O . ARG A 1 119 ? -33.941 3.312 40.272 1.00 87.94 119 ARG A O 1
ATOM 999 N N . HIS A 1 120 ? -32.749 1.946 38.938 1.00 84.88 120 HIS A N 1
ATOM 1000 C CA . HIS A 1 120 ? -33.574 0.753 39.176 1.00 84.88 120 HIS A CA 1
ATOM 1001 C C . HIS A 1 120 ? -33.139 -0.048 40.409 1.00 84.88 120 HIS A C 1
ATOM 1003 O O . HIS A 1 120 ? -33.984 -0.656 41.052 1.00 84.88 120 HIS A O 1
ATOM 1009 N N . ASN A 1 121 ? -31.858 0.000 40.783 1.00 79.38 121 ASN A N 1
ATOM 1010 C CA . ASN A 1 121 ? -31.317 -0.715 41.943 1.00 79.38 121 ASN A CA 1
ATOM 1011 C C . ASN A 1 121 ? -31.280 0.156 43.215 1.00 79.38 121 ASN A C 1
ATOM 1013 O O . ASN A 1 121 ? -30.388 -0.010 44.040 1.00 79.38 121 ASN A O 1
ATOM 1017 N N . TYR A 1 122 ? -32.211 1.105 43.372 1.00 61.28 122 TYR A N 1
ATOM 1018 C CA . TYR A 1 122 ? -32.408 1.841 44.632 1.00 61.28 122 TYR A CA 1
ATOM 1019 C C . TYR A 1 122 ? -33.349 1.080 45.587 1.00 61.28 122 TYR A C 1
ATOM 1021 O O . TYR A 1 122 ? -34.330 1.643 46.071 1.00 61.28 122 TYR A O 1
ATOM 1029 N N . PHE A 1 123 ? -33.039 -0.192 45.833 1.00 54.97 123 PHE A N 1
ATOM 1030 C CA . PHE A 1 123 ? -33.506 -0.951 46.993 1.00 54.97 123 PHE A CA 1
ATOM 1031 C C . PHE A 1 123 ? -32.292 -1.334 47.835 1.00 54.97 123 PHE A C 1
ATOM 1033 O O . PHE A 1 123 ? -31.259 -1.697 47.224 1.00 54.97 123 PHE A O 1
#

Secondary structure (DSSP, 8-state):
--------GGGGGS-S---TT---------TTT-----SSSS--HHHHHHHHH----TT-------GGGS--HHHHHHHHHHHHHHHHHHHHHHHHHHHHHHHHHHHHHHHHHHHHHHHH---

pLDDT: mean 74.18, std 18.79, range [37.78, 97.81]